Protein AF-A0A7S2VBN3-F1 (afdb_monomer)

Organism: NCBI:txid265537

Mean predicted aligned error: 21.28 Å

Sequence (152 aa):
ELLSLPSPTESDASSPISSTSPSQPMHHPASVSVATAAASINHDTATTIAARAATALNIPPQRTQPSRASNNKNSNHLTKEEKEAKRKLADVIKSRRKRERKRKEFSTLKEEVAQLTQENQSLQRDEEQLQQLLQQAQQLAQQQEEASSNNS

Radius of gyration: 38.23 Å; Cα contacts (8 Å, |Δi|>4): 1; chains: 1; bounding box: 80×56×93 Å

Solvent-accessible surface area (backbone atoms only — not comparable to full-atom values): 10432 Å² total; per-residue (Å²): 138,84,86,81,78,86,78,86,76,83,85,83,79,91,76,85,85,80,86,78,87,80,89,78,87,87,76,86,80,80,91,79,88,77,83,89,77,92,72,86,84,75,89,83,88,87,88,90,82,87,85,88,85,87,78,88,78,94,68,82,84,77,81,75,73,76,77,74,74,71,88,72,91,81,67,98,61,76,50,74,65,55,50,48,51,52,49,53,51,50,51,51,50,51,52,51,52,54,52,51,50,52,52,51,52,51,52,52,51,52,51,50,53,52,51,53,51,53,51,50,55,48,52,51,53,53,49,53,50,52,52,51,51,50,54,52,52,52,53,53,51,51,52,52,50,56,57,54,64,77,75,110

Foldseek 3Di:
DDDDDDDDDDDDDDDDDDDDDDDDDDDDDDDDDDDDDDDDDDDDDDDDDDDDDDDDDDDPPPPPPPPPPDPPPDPPDDDPVRVVVVVVVVVVVVVVVVVVVVVVVVVVVVVVVVVVVVVVVVVVVVVVVVVVVVVVVVVVVVVVVVVVVVVD

InterPro domains:
  IPR004827 Basic-leucine zipper domain [PS50217] (81-144)

Secondary structure (DSSP, 8-state):
---PPPPPPP-------------PPP-----------------------------------------------------HHHHHHHHHHHHHHHHHHHHHHHHHHHHHHHHHHHHHHHHHHHHHHHHHHHHHHHHHHHHHHHHHHHHHHTT-

pLDDT: mean 70.37, std 25.08, range [35.25, 98.62]

Structure (mmCIF, N/CA/C/O backbone):
data_AF-A0A7S2VBN3-F1
#
_entry.id   AF-A0A7S2VBN3-F1
#
loop_
_atom_site.group_PDB
_atom_site.id
_atom_site.type_symbol
_atom_site.label_atom_id
_atom_site.label_alt_id
_atom_site.label_comp_id
_atom_site.label_asym_id
_atom_site.label_entity_id
_atom_site.label_seq_id
_atom_site.pdbx_PDB_ins_code
_atom_site.Cartn_x
_atom_site.Cartn_y
_atom_site.Cartn_z
_atom_site.occupancy
_atom_site.B_iso_or_equiv
_atom_site.auth_seq_id
_atom_site.auth_comp_id
_atom_site.auth_asym_id
_atom_site.auth_atom_id
_atom_site.pdbx_PDB_model_num
ATOM 1 N N . GLU A 1 1 ? -33.681 9.879 -1.930 1.00 42.03 1 GLU A N 1
ATOM 2 C CA . GLU A 1 1 ? -33.463 8.813 -2.927 1.00 42.03 1 GLU A CA 1
ATOM 3 C C . GLU A 1 1 ? -32.054 8.271 -2.753 1.00 42.03 1 GLU A C 1
ATOM 5 O O . GLU A 1 1 ? -31.105 9.042 -2.808 1.00 42.03 1 GLU A O 1
ATOM 10 N N . LEU A 1 2 ? -31.936 6.986 -2.419 1.00 45.69 2 LEU A N 1
ATOM 11 C CA . LEU A 1 2 ? -30.668 6.285 -2.220 1.00 45.69 2 LEU A CA 1
ATOM 12 C C . LEU A 1 2 ? -30.328 5.557 -3.526 1.00 45.69 2 LEU A C 1
ATOM 14 O O . LEU A 1 2 ? -31.081 4.686 -3.953 1.00 45.69 2 LEU A O 1
ATOM 18 N N . LEU A 1 3 ? -29.223 5.929 -4.171 1.00 53.69 3 LEU A N 1
ATOM 19 C CA . LEU A 1 3 ? -28.712 5.238 -5.355 1.00 53.69 3 LEU A CA 1
ATOM 20 C C . LEU A 1 3 ? -27.812 4.079 -4.903 1.00 53.69 3 LEU A C 1
ATOM 22 O O . LEU A 1 3 ? -26.640 4.275 -4.588 1.00 53.69 3 LEU A O 1
ATOM 26 N N . SER A 1 4 ? -28.383 2.875 -4.846 1.00 50.41 4 SER A N 1
ATOM 27 C CA . SER A 1 4 ? -27.646 1.617 -4.694 1.00 50.41 4 SER A CA 1
ATOM 28 C C . SER A 1 4 ? -26.875 1.299 -5.978 1.00 50.41 4 SER A C 1
ATOM 30 O O . SER A 1 4 ? -27.463 1.215 -7.055 1.00 50.41 4 SER A O 1
ATOM 32 N N . LEU A 1 5 ? -25.563 1.095 -5.865 1.00 62.16 5 LEU A N 1
ATOM 33 C CA . LEU A 1 5 ? -24.736 0.537 -6.938 1.00 62.16 5 LEU A CA 1
ATOM 34 C C . LEU A 1 5 ? -24.778 -1.003 -6.876 1.00 62.16 5 LEU A C 1
ATOM 36 O O . LEU A 1 5 ? -24.768 -1.550 -5.771 1.00 62.16 5 LEU A O 1
ATOM 40 N N . PRO A 1 6 ? -24.820 -1.712 -8.019 1.00 54.78 6 PRO A N 1
ATOM 41 C CA . PRO A 1 6 ? -24.832 -3.171 -8.035 1.00 54.78 6 PRO A CA 1
ATOM 42 C C . PRO A 1 6 ? -23.446 -3.759 -7.726 1.00 54.78 6 PRO A C 1
ATOM 44 O O . PRO A 1 6 ? -22.425 -3.308 -8.247 1.00 54.78 6 PRO A O 1
ATOM 47 N N . SER A 1 7 ? -23.431 -4.794 -6.890 1.00 47.88 7 SER A N 1
ATOM 48 C CA . SER A 1 7 ? -22.273 -5.624 -6.541 1.00 47.88 7 SER A CA 1
ATOM 49 C C . SER A 1 7 ? -21.819 -6.476 -7.738 1.00 47.88 7 SER A C 1
ATOM 51 O O . SER A 1 7 ? -22.680 -7.042 -8.415 1.00 47.88 7 SER A O 1
ATOM 53 N N . PRO A 1 8 ? -20.510 -6.664 -7.994 1.00 53.03 8 PRO A N 1
ATOM 54 C CA . PRO A 1 8 ? -20.065 -7.723 -8.889 1.00 53.03 8 PRO A CA 1
ATOM 55 C C . PRO A 1 8 ? -20.193 -9.074 -8.172 1.00 53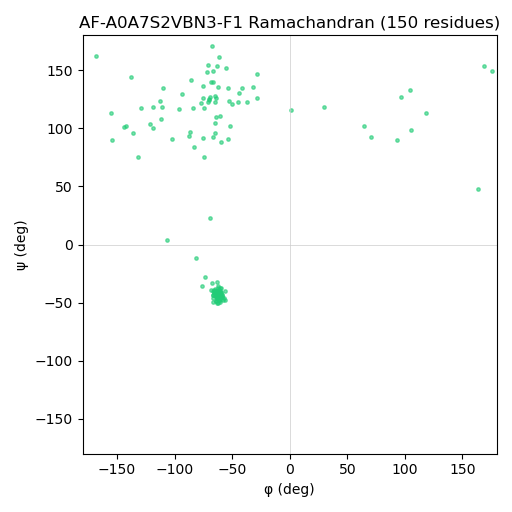.03 8 PRO A C 1
ATOM 57 O O . PRO A 1 8 ? -19.573 -9.311 -7.137 1.00 53.03 8 PRO A O 1
ATOM 60 N N . THR A 1 9 ? -21.037 -9.941 -8.720 1.00 51.84 9 THR A N 1
ATOM 61 C CA . THR A 1 9 ? -21.177 -11.347 -8.338 1.00 51.84 9 THR A CA 1
ATOM 62 C C . THR A 1 9 ? -19.896 -12.118 -8.640 1.00 51.84 9 THR A C 1
ATOM 64 O O . THR A 1 9 ? -19.401 -12.089 -9.768 1.00 51.84 9 THR A O 1
ATOM 67 N N . GLU A 1 10 ? -19.395 -12.827 -7.630 1.00 50.88 10 GLU A N 1
ATOM 68 C CA . GLU A 1 10 ? -18.531 -13.993 -7.807 1.00 50.88 10 GLU A CA 1
ATOM 69 C C . GLU A 1 10 ? -19.315 -15.161 -8.440 1.00 50.88 10 GLU A C 1
ATOM 71 O O . GLU A 1 10 ? -20.542 -15.099 -8.528 1.00 50.88 10 GLU A O 1
ATOM 76 N N . SER A 1 11 ? -18.581 -16.213 -8.828 1.00 45.16 11 SER A N 1
ATOM 77 C CA . SER A 1 11 ? -18.972 -17.422 -9.588 1.00 45.16 11 SER A CA 1
ATOM 78 C C . SER A 1 11 ? -18.655 -17.286 -11.091 1.00 45.16 11 SER A C 1
ATOM 80 O O . SER A 1 11 ? -19.023 -16.311 -11.727 1.00 45.16 11 SER A O 1
ATOM 82 N N . ASP A 1 12 ? -17.942 -18.202 -11.750 1.00 42.69 12 ASP A N 1
ATOM 83 C CA . ASP A 1 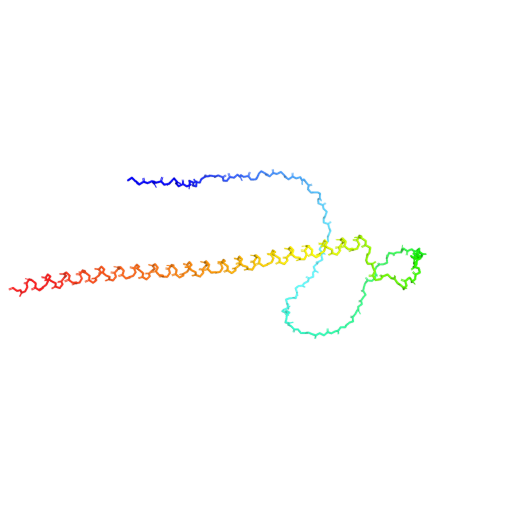12 ? -17.950 -19.649 -11.553 1.00 42.69 12 ASP A CA 1
ATOM 84 C C . ASP A 1 12 ? -16.785 -20.357 -12.292 1.00 42.69 12 ASP A C 1
ATOM 86 O O . ASP A 1 12 ? -16.224 -19.844 -13.260 1.00 42.69 12 ASP A O 1
ATOM 90 N N . ALA A 1 13 ? -16.528 -21.588 -11.849 1.00 44.94 13 ALA A N 1
ATOM 91 C CA . ALA A 1 13 ? -16.109 -22.747 -12.636 1.00 44.94 13 ALA A CA 1
ATOM 92 C C . ALA A 1 13 ? -14.692 -22.817 -13.248 1.00 44.94 13 ALA A C 1
ATOM 94 O O . ALA A 1 13 ? -14.428 -22.523 -14.415 1.00 44.94 13 ALA A O 1
ATOM 95 N N . SER A 1 14 ? -13.805 -23.426 -12.455 1.00 42.75 14 SER A N 1
ATOM 96 C CA . SER A 1 14 ? -12.989 -24.595 -12.820 1.00 42.75 14 SER A CA 1
ATOM 97 C C . SER A 1 14 ? -13.180 -25.135 -14.245 1.00 42.75 14 SER A C 1
ATOM 99 O O . SER A 1 14 ? -14.215 -25.708 -14.573 1.00 42.75 14 SER A O 1
ATOM 101 N N . SER A 1 15 ? -12.124 -25.070 -15.056 1.00 46.34 15 SER A N 1
ATOM 102 C CA . SER A 1 15 ? -12.006 -25.848 -16.294 1.00 46.34 15 SER A CA 1
ATOM 103 C C . SER A 1 15 ? -10.889 -26.890 -16.140 1.00 46.34 15 SER A C 1
ATOM 105 O O . SER A 1 15 ? -9.757 -26.508 -15.829 1.00 46.34 15 SER A O 1
ATOM 107 N N . PRO A 1 16 ? -11.155 -28.195 -16.333 1.00 51.62 16 PRO A N 1
ATOM 108 C CA . PRO A 1 16 ? -10.124 -29.223 -16.273 1.00 51.62 16 PRO A CA 1
ATOM 109 C C . PRO A 1 16 ? -9.258 -29.209 -17.541 1.00 51.62 16 PRO A C 1
ATOM 111 O O . PRO A 1 16 ? -9.748 -29.314 -18.666 1.00 51.62 16 PRO A O 1
ATOM 114 N N . ILE A 1 17 ? -7.943 -29.115 -17.345 1.00 46.34 17 ILE A N 1
ATOM 115 C CA . ILE A 1 17 ? -6.928 -29.337 -18.379 1.00 46.34 17 ILE A CA 1
ATOM 116 C C . ILE A 1 17 ? -6.986 -30.795 -18.856 1.00 46.34 17 ILE A C 1
ATOM 118 O O . ILE A 1 17 ? -6.629 -31.719 -18.128 1.00 46.34 17 ILE A O 1
ATOM 122 N N . SER A 1 18 ? -7.452 -31.001 -20.088 1.00 41.81 18 SER A N 1
ATOM 123 C CA . SER A 1 18 ? -7.413 -32.306 -20.750 1.00 41.81 18 SER A CA 1
ATOM 124 C C . SER A 1 18 ? -5.974 -32.688 -21.090 1.00 41.81 18 SER A C 1
ATOM 126 O O . SER A 1 18 ? -5.236 -31.934 -21.724 1.00 41.81 18 SER A O 1
ATOM 128 N N . SER A 1 19 ? -5.596 -33.882 -20.646 1.00 48.50 19 SER A N 1
ATOM 129 C CA . SER A 1 19 ? -4.348 -34.566 -20.940 1.00 48.50 19 SER A CA 1
ATOM 130 C C . SER A 1 19 ? -4.303 -35.026 -22.397 1.00 48.50 19 SER A C 1
ATOM 132 O O . SER A 1 19 ? -5.135 -35.807 -22.850 1.00 48.50 19 SER A O 1
ATOM 134 N N . THR A 1 20 ? -3.268 -34.618 -23.124 1.00 46.91 20 THR A N 1
ATOM 135 C CA . THR A 1 20 ? -2.822 -35.328 -24.329 1.00 46.91 20 THR A CA 1
ATOM 136 C C . THR A 1 20 ? -1.301 -35.417 -24.304 1.00 46.91 20 THR A C 1
ATOM 138 O O . THR A 1 20 ? -0.602 -34.478 -24.685 1.00 46.91 20 THR A O 1
ATOM 141 N N . SER A 1 21 ? -0.795 -36.549 -23.811 1.00 48.19 21 SER A N 1
ATOM 142 C CA . SER A 1 21 ? 0.597 -36.974 -23.975 1.00 48.19 21 SER A CA 1
ATOM 143 C C . SER A 1 21 ? 0.893 -37.292 -25.441 1.00 48.19 21 SER A C 1
ATOM 145 O O . SER A 1 21 ? 0.113 -38.016 -26.061 1.00 48.19 21 SER A O 1
ATOM 147 N N . PRO A 1 22 ? 2.071 -36.909 -25.954 1.00 44.44 22 PRO A N 1
ATOM 148 C CA . PRO A 1 22 ? 2.743 -37.662 -26.998 1.00 44.44 22 PRO A CA 1
ATOM 149 C C . PRO A 1 22 ? 4.003 -38.348 -26.446 1.00 44.44 22 PRO A C 1
ATOM 151 O O . PRO A 1 22 ? 4.797 -37.768 -25.707 1.00 44.44 22 PRO A O 1
ATOM 154 N N . SER A 1 23 ? 4.138 -39.619 -26.812 1.00 46.38 23 SER A N 1
ATOM 155 C CA . SER A 1 23 ? 5.144 -40.607 -26.423 1.00 46.38 23 SER A CA 1
ATOM 156 C C . SER A 1 23 ? 6.596 -40.105 -26.408 1.00 46.38 23 SER A C 1
ATOM 158 O O . SER A 1 23 ? 7.090 -39.591 -27.410 1.00 46.38 23 SER A O 1
ATOM 160 N N . GLN A 1 24 ? 7.318 -40.354 -25.309 1.00 49.88 24 GLN A N 1
ATOM 161 C CA . GLN A 1 24 ? 8.784 -40.303 -25.276 1.00 49.88 24 GLN A CA 1
ATOM 162 C C . GLN A 1 24 ? 9.362 -41.706 -25.520 1.00 49.88 24 GLN A C 1
ATOM 164 O O . GLN A 1 24 ? 8.966 -42.640 -24.819 1.00 49.88 24 GLN A O 1
ATOM 169 N N . PRO A 1 25 ? 10.317 -41.894 -26.447 1.00 50.25 25 PRO A N 1
ATOM 170 C CA . PRO A 1 25 ? 11.134 -43.094 -26.447 1.00 50.25 25 PRO A CA 1
ATOM 171 C C . PRO A 1 25 ? 12.205 -43.008 -25.350 1.00 50.25 25 PRO A C 1
ATOM 173 O O . PRO A 1 25 ? 13.033 -42.098 -25.309 1.00 50.25 25 PRO A O 1
ATOM 176 N N . MET A 1 26 ? 12.152 -43.997 -24.462 1.00 46.62 26 MET A N 1
ATOM 177 C CA . MET A 1 26 ? 13.151 -44.355 -23.460 1.00 46.62 26 MET A CA 1
ATOM 178 C C . MET A 1 26 ? 14.557 -44.487 -24.055 1.00 46.62 26 MET A C 1
ATOM 180 O O . MET A 1 26 ? 14.795 -45.387 -24.852 1.00 46.62 26 MET A O 1
ATOM 184 N N . HIS A 1 27 ? 15.508 -43.695 -23.559 1.00 47.69 27 HIS A N 1
ATOM 185 C CA . HIS A 1 27 ? 16.923 -44.065 -23.543 1.00 47.69 27 HIS A CA 1
ATOM 186 C C . HIS A 1 27 ? 17.574 -43.539 -22.258 1.00 47.69 27 HIS A C 1
ATOM 188 O O . HIS A 1 27 ? 17.908 -42.363 -22.142 1.00 47.69 27 HIS A O 1
ATOM 194 N N . HIS A 1 28 ? 17.763 -44.430 -21.284 1.00 46.66 28 HIS A N 1
ATOM 195 C CA . HIS A 1 28 ? 18.779 -44.248 -20.249 1.00 46.66 28 HIS A CA 1
ATOM 196 C C . HIS A 1 28 ? 20.159 -44.460 -20.881 1.00 46.66 28 HIS A C 1
ATOM 198 O O . HIS A 1 28 ? 20.310 -45.327 -21.748 1.00 46.66 28 HIS A O 1
ATOM 204 N N . PRO A 1 29 ? 21.188 -43.764 -20.383 1.00 44.38 29 PRO A N 1
ATOM 205 C CA . PRO A 1 29 ? 22.249 -44.566 -19.795 1.00 44.38 29 PRO A CA 1
ATOM 206 C C . PRO A 1 29 ? 22.799 -44.015 -18.475 1.00 44.38 29 PRO A C 1
ATOM 208 O O . PRO A 1 29 ? 22.984 -42.818 -18.290 1.00 44.38 29 PRO A O 1
ATOM 211 N N . ALA A 1 30 ? 23.134 -44.987 -17.627 1.00 39.34 30 ALA A N 1
ATOM 212 C CA . ALA A 1 30 ? 24.218 -45.006 -16.652 1.00 39.34 30 ALA A CA 1
ATOM 213 C C . ALA A 1 30 ? 24.181 -44.001 -15.488 1.00 39.34 30 ALA A C 1
ATOM 215 O O . ALA A 1 30 ? 24.616 -42.856 -15.574 1.00 39.34 30 ALA A O 1
ATOM 216 N N . SER A 1 31 ? 23.775 -44.542 -14.339 1.00 43.88 31 SER A N 1
ATOM 217 C CA . SER A 1 31 ? 24.120 -44.092 -12.996 1.00 43.88 31 SER A CA 1
ATOM 218 C C . SER A 1 31 ? 25.565 -43.595 -12.893 1.00 43.88 31 SER A C 1
ATOM 220 O O . SER A 1 31 ? 26.506 -44.362 -13.090 1.00 43.88 31 SER A O 1
ATOM 222 N N . VAL A 1 32 ? 25.737 -42.348 -12.462 1.00 40.09 32 VAL A N 1
ATOM 223 C CA . VAL A 1 32 ? 26.962 -41.909 -11.792 1.00 40.09 32 VAL A CA 1
ATOM 224 C C . VAL A 1 32 ? 26.552 -41.459 -10.399 1.00 40.09 32 VAL A C 1
ATOM 226 O O . VAL A 1 32 ? 25.985 -40.388 -10.203 1.00 40.09 32 VAL A O 1
ATOM 229 N N . SER A 1 33 ? 26.781 -42.349 -9.438 1.00 38.47 33 SER A N 1
ATOM 230 C CA . SER A 1 33 ? 26.705 -42.043 -8.015 1.00 38.47 33 SER A CA 1
ATOM 231 C C . SER A 1 33 ? 27.900 -41.162 -7.655 1.00 38.47 33 SER A C 1
ATOM 233 O O . SER A 1 33 ? 29.041 -41.571 -7.869 1.00 38.47 33 SER A O 1
ATOM 235 N N . VAL A 1 34 ? 27.658 -39.971 -7.108 1.00 38.72 34 VAL A N 1
ATOM 236 C CA . VAL A 1 34 ? 28.669 -39.234 -6.340 1.00 38.72 34 VAL A CA 1
ATOM 237 C C . VAL A 1 34 ? 28.031 -38.838 -5.018 1.00 38.72 34 VAL A C 1
ATOM 239 O O . VAL A 1 34 ? 27.016 -38.145 -4.973 1.00 38.72 34 VAL A O 1
ATOM 242 N N . ALA A 1 35 ? 28.621 -39.371 -3.954 1.00 36.81 35 ALA A N 1
ATOM 243 C CA . ALA A 1 35 ? 28.190 -39.229 -2.581 1.00 36.81 35 ALA A CA 1
ATOM 244 C C . ALA A 1 35 ? 28.244 -37.775 -2.081 1.00 36.81 35 ALA A C 1
ATOM 246 O O . ALA A 1 35 ? 29.040 -36.948 -2.521 1.00 36.81 35 ALA A O 1
ATOM 247 N N . THR A 1 36 ? 27.375 -37.532 -1.107 1.00 41.47 36 THR A N 1
ATOM 248 C CA . THR A 1 36 ? 27.201 -36.356 -0.254 1.00 41.47 36 THR A CA 1
ATOM 249 C C . THR A 1 36 ? 28.491 -35.713 0.257 1.00 41.47 36 THR A C 1
ATOM 251 O O . THR A 1 36 ? 29.309 -36.378 0.888 1.00 41.47 36 THR A O 1
ATOM 254 N N . ALA A 1 37 ? 28.560 -34.385 0.168 1.00 41.84 37 ALA A N 1
ATOM 255 C CA . ALA A 1 37 ? 29.217 -33.559 1.176 1.00 41.84 37 ALA A CA 1
ATOM 256 C C . ALA A 1 37 ? 28.407 -32.269 1.361 1.00 41.84 37 ALA A C 1
ATOM 258 O O . ALA A 1 37 ? 28.451 -31.352 0.544 1.00 41.84 37 ALA A O 1
ATOM 259 N N . ALA A 1 38 ? 27.625 -32.232 2.440 1.00 41.12 38 ALA A N 1
ATOM 260 C CA . ALA A 1 38 ? 27.122 -30.993 3.001 1.00 41.12 38 ALA A CA 1
ATOM 261 C C . ALA A 1 38 ? 28.320 -30.185 3.515 1.00 41.12 38 ALA A C 1
ATOM 263 O O . ALA A 1 38 ? 29.069 -30.677 4.355 1.00 41.12 38 ALA A O 1
ATOM 264 N N . ALA A 1 39 ? 28.498 -28.957 3.035 1.00 39.81 39 ALA A N 1
ATOM 265 C CA . ALA A 1 39 ? 29.355 -27.983 3.694 1.00 39.81 39 ALA A CA 1
ATOM 266 C C . ALA A 1 39 ? 28.917 -26.565 3.322 1.00 39.81 39 ALA A C 1
ATOM 268 O O . ALA A 1 39 ? 28.990 -26.137 2.173 1.00 39.81 39 ALA A O 1
ATOM 269 N N . SER A 1 40 ? 28.425 -25.885 4.353 1.00 40.66 40 SER A N 1
ATOM 270 C CA . SER A 1 40 ? 28.280 -24.443 4.519 1.00 40.66 40 SER A CA 1
ATOM 271 C C . SER A 1 40 ? 29.321 -23.630 3.738 1.00 40.66 40 SER A C 1
ATOM 273 O O . SER A 1 40 ? 30.520 -23.839 3.919 1.00 40.66 40 SER A O 1
ATOM 275 N N . ILE A 1 41 ? 28.883 -22.677 2.912 1.00 39.62 41 ILE A N 1
ATOM 276 C CA . ILE A 1 41 ? 29.789 -21.703 2.291 1.00 39.62 41 ILE A CA 1
ATOM 277 C C . ILE A 1 41 ? 29.660 -20.394 3.063 1.00 39.62 41 ILE A C 1
ATOM 279 O O . ILE A 1 41 ? 28.810 -19.552 2.778 1.00 39.62 41 ILE A O 1
ATOM 283 N N . ASN A 1 42 ? 30.518 -20.278 4.075 1.00 39.81 42 ASN A N 1
ATOM 284 C CA . ASN A 1 42 ? 30.913 -19.004 4.648 1.00 39.81 42 ASN A CA 1
ATOM 285 C C . ASN A 1 42 ? 31.810 -18.236 3.666 1.00 39.81 42 ASN A C 1
ATOM 287 O O . ASN A 1 42 ? 32.485 -18.806 2.809 1.00 39.81 42 ASN A O 1
ATOM 291 N N . HIS A 1 43 ? 31.762 -16.924 3.842 1.00 39.03 43 HIS A N 1
ATOM 292 C CA . HIS A 1 43 ? 32.518 -15.876 3.174 1.00 39.03 43 HIS A CA 1
ATOM 293 C C . HIS A 1 43 ? 34.051 -16.077 3.263 1.00 39.03 43 HIS A C 1
ATOM 295 O O . HIS A 1 43 ? 34.540 -16.604 4.257 1.00 39.03 43 HIS A O 1
ATOM 301 N N . ASP A 1 44 ? 34.757 -15.556 2.250 1.00 38.88 44 ASP A N 1
ATOM 302 C CA . ASP A 1 44 ? 36.147 -15.043 2.249 1.00 38.88 44 ASP A CA 1
ATOM 303 C C . ASP A 1 44 ? 37.220 -15.714 1.360 1.00 38.88 44 ASP A C 1
ATOM 305 O O . ASP A 1 44 ? 37.664 -16.840 1.550 1.00 38.88 44 ASP A O 1
ATOM 309 N N . THR A 1 45 ? 37.636 -14.906 0.370 1.00 41.19 45 THR A N 1
ATOM 310 C CA . THR A 1 45 ? 38.956 -14.729 -0.269 1.00 41.19 45 THR A CA 1
ATOM 311 C C . THR A 1 45 ? 39.935 -15.908 -0.359 1.00 41.19 45 THR A C 1
ATOM 313 O O . THR A 1 45 ? 40.532 -16.282 0.642 1.00 41.19 45 THR A O 1
ATOM 316 N N . ALA A 1 46 ? 40.294 -16.317 -1.587 1.00 37.66 46 ALA A N 1
ATOM 317 C CA . ALA A 1 46 ? 41.676 -16.233 -2.099 1.00 37.66 46 ALA A CA 1
ATOM 318 C C . ALA A 1 46 ? 41.841 -16.859 -3.498 1.00 37.66 46 ALA A C 1
ATOM 320 O O . ALA A 1 46 ? 41.165 -17.795 -3.909 1.00 37.66 46 ALA A O 1
ATOM 321 N N . THR A 1 47 ? 42.786 -16.275 -4.216 1.00 40.09 47 THR A N 1
ATOM 322 C CA . THR A 1 47 ? 43.218 -16.467 -5.596 1.00 40.09 47 THR A CA 1
ATOM 323 C C . THR A 1 47 ? 43.877 -17.835 -5.871 1.00 40.09 47 THR A C 1
ATOM 325 O O . THR A 1 47 ? 44.706 -18.297 -5.093 1.00 40.09 47 THR A O 1
ATOM 328 N N . THR A 1 48 ? 43.704 -18.309 -7.113 1.00 40.44 48 THR A N 1
ATOM 329 C CA . THR A 1 48 ? 44.719 -18.949 -7.992 1.00 40.44 48 THR A CA 1
ATOM 330 C C . THR A 1 48 ? 44.721 -20.481 -8.206 1.00 40.44 48 THR A C 1
ATOM 332 O O . THR A 1 48 ? 44.818 -21.280 -7.287 1.00 40.44 48 THR A O 1
ATOM 335 N N . ILE A 1 49 ? 44.845 -20.801 -9.506 1.00 40.38 49 ILE A N 1
ATOM 336 C CA . ILE A 1 49 ? 45.505 -21.942 -10.182 1.00 40.38 49 ILE A CA 1
ATOM 337 C C . ILE A 1 49 ? 44.605 -23.050 -10.762 1.00 40.38 49 ILE A C 1
ATOM 339 O O . ILE A 1 49 ? 44.188 -24.004 -10.120 1.00 40.38 49 ILE A O 1
ATOM 343 N N . ALA A 1 50 ? 44.420 -22.885 -12.075 1.00 38.84 50 ALA A N 1
ATOM 344 C CA . ALA A 1 50 ? 44.122 -23.838 -13.138 1.00 38.84 50 ALA A CA 1
ATOM 345 C C . ALA A 1 50 ? 44.625 -25.285 -12.945 1.00 38.84 50 ALA A C 1
ATOM 347 O O . ALA A 1 50 ? 45.770 -25.499 -12.567 1.00 38.84 50 ALA A O 1
ATOM 348 N N . ALA A 1 51 ? 43.874 -26.270 -13.448 1.00 36.03 51 ALA A N 1
ATOM 349 C CA . ALA A 1 51 ? 44.114 -26.833 -14.784 1.00 36.03 51 ALA A CA 1
ATOM 350 C C . ALA A 1 51 ? 43.319 -28.131 -15.033 1.00 36.03 51 ALA A C 1
ATOM 352 O O . ALA A 1 51 ? 43.131 -28.952 -14.144 1.00 36.03 51 ALA A O 1
ATOM 353 N N . ARG A 1 52 ? 43.064 -28.359 -16.331 1.00 35.25 52 ARG A N 1
ATOM 354 C CA . ARG A 1 52 ? 43.125 -29.665 -17.016 1.00 35.25 52 ARG A CA 1
ATOM 355 C C . ARG A 1 52 ? 41.829 -30.484 -17.129 1.00 35.25 52 ARG A C 1
ATOM 357 O O . ARG A 1 52 ? 41.601 -31.429 -16.392 1.00 35.25 52 ARG A O 1
ATOM 364 N N . ALA A 1 53 ? 41.105 -30.2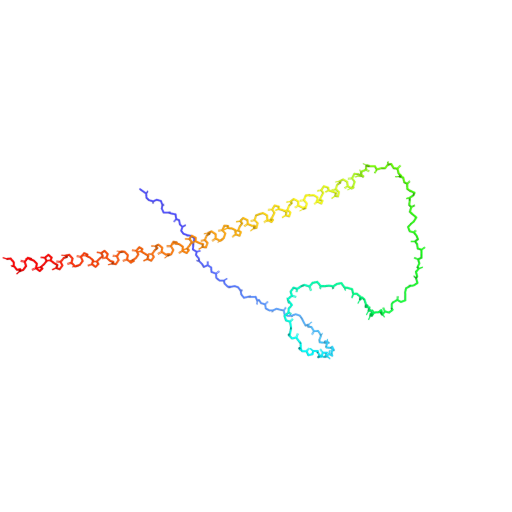38 -18.221 1.00 41.19 53 ALA A N 1
ATOM 365 C CA . ALA A 1 53 ? 40.607 -31.307 -19.092 1.00 41.19 53 ALA A CA 1
ATOM 366 C C . ALA A 1 53 ? 40.411 -30.746 -20.511 1.00 41.19 53 ALA A C 1
ATOM 368 O O . ALA A 1 53 ? 39.371 -30.196 -20.854 1.00 41.19 53 ALA A O 1
ATOM 369 N N . ALA A 1 54 ? 41.471 -30.833 -21.315 1.00 41.38 54 ALA A N 1
ATOM 370 C CA . ALA A 1 54 ? 41.412 -30.639 -22.754 1.00 41.38 54 ALA A CA 1
ATOM 371 C C . ALA A 1 54 ? 40.987 -31.969 -23.387 1.00 41.38 54 ALA A C 1
ATOM 373 O O . ALA A 1 54 ? 41.717 -32.954 -23.281 1.00 41.38 54 ALA A O 1
ATOM 374 N N . THR A 1 55 ? 39.836 -31.999 -24.054 1.00 45.72 55 THR A N 1
ATOM 375 C CA . THR A 1 55 ? 39.488 -33.076 -24.986 1.00 45.72 55 THR A CA 1
ATOM 376 C C . THR A 1 55 ? 39.495 -32.482 -26.386 1.00 45.72 55 THR A C 1
ATOM 378 O O . THR A 1 55 ? 38.815 -31.501 -26.676 1.00 45.72 55 THR A O 1
ATOM 381 N N . ALA A 1 56 ? 40.382 -33.029 -27.209 1.00 44.19 56 ALA A N 1
ATOM 382 C CA . ALA A 1 56 ? 40.760 -32.536 -28.517 1.00 44.19 56 ALA A CA 1
ATOM 383 C C . ALA A 1 56 ? 39.600 -32.563 -29.524 1.00 44.19 56 ALA A C 1
ATOM 385 O O . ALA A 1 56 ? 39.040 -33.620 -29.803 1.00 44.19 56 ALA A O 1
ATOM 386 N N . LEU A 1 57 ? 39.326 -31.419 -30.153 1.00 44.97 57 LEU A N 1
ATOM 387 C CA . LEU A 1 57 ? 38.746 -31.365 -31.492 1.00 44.97 57 LEU A CA 1
ATOM 388 C C . LEU A 1 57 ? 39.812 -30.806 -32.433 1.00 44.97 57 LEU A C 1
ATOM 390 O O . LEU A 1 57 ? 40.190 -29.638 -32.371 1.00 44.97 57 LEU A O 1
ATOM 394 N N . ASN A 1 58 ? 40.335 -31.705 -33.259 1.00 49.00 58 ASN A N 1
ATOM 395 C CA . ASN A 1 58 ? 41.265 -31.449 -34.345 1.00 49.00 58 ASN A CA 1
ATOM 396 C C . ASN A 1 58 ? 40.576 -30.588 -35.418 1.00 49.00 58 ASN A C 1
ATOM 398 O O . ASN A 1 58 ? 39.857 -31.111 -36.267 1.00 49.00 58 ASN A O 1
ATOM 402 N N . ILE A 1 59 ? 40.773 -29.270 -35.356 1.00 53.34 59 ILE A N 1
ATOM 403 C CA . ILE A 1 59 ? 40.433 -28.341 -36.436 1.00 53.34 59 ILE A CA 1
ATOM 404 C C . ILE A 1 59 ? 41.745 -27.666 -36.864 1.00 53.34 59 ILE A C 1
ATOM 406 O O . ILE A 1 59 ? 42.375 -27.006 -36.033 1.00 53.34 59 ILE A O 1
ATOM 410 N N . PRO A 1 60 ? 42.197 -27.815 -38.122 1.00 53.97 60 PRO A N 1
ATOM 411 C CA . PRO A 1 60 ? 43.374 -27.101 -38.603 1.00 53.97 60 PRO A CA 1
ATOM 412 C C . PRO A 1 60 ? 43.116 -25.583 -38.560 1.00 53.97 60 PRO A C 1
ATOM 414 O O . PRO A 1 60 ? 42.043 -25.140 -38.980 1.00 53.97 60 PRO A O 1
ATOM 417 N N . PRO A 1 61 ? 44.064 -24.750 -38.087 1.00 47.53 61 PRO A N 1
ATOM 418 C CA . PRO A 1 61 ? 43.862 -23.310 -38.048 1.00 47.53 61 PRO A CA 1
ATOM 419 C C . PRO A 1 61 ? 44.008 -22.745 -39.466 1.00 47.53 61 PRO A C 1
ATOM 421 O O . PRO A 1 61 ? 45.104 -22.396 -39.904 1.00 47.53 61 PRO A O 1
ATOM 424 N N . GLN A 1 62 ? 42.903 -22.635 -40.205 1.00 49.16 62 GLN A N 1
ATOM 425 C CA . GLN A 1 62 ? 42.856 -21.773 -41.385 1.00 49.16 62 GLN A CA 1
ATOM 426 C C . GLN A 1 62 ? 43.018 -20.324 -40.914 1.00 49.16 62 GLN A C 1
ATOM 428 O O . GLN A 1 62 ? 42.133 -19.710 -40.318 1.00 49.16 62 GLN A O 1
ATOM 433 N N . ARG A 1 63 ? 44.220 -19.804 -41.146 1.00 52.03 63 ARG A N 1
ATOM 434 C CA . ARG A 1 63 ? 44.665 -18.450 -40.841 1.00 52.03 63 ARG A CA 1
ATOM 435 C C . ARG A 1 63 ? 44.055 -17.472 -41.847 1.00 52.03 63 ARG A C 1
ATOM 437 O O . ARG A 1 63 ? 44.759 -16.969 -42.715 1.00 52.03 63 ARG A O 1
ATOM 444 N N . THR A 1 64 ? 42.774 -17.144 -41.719 1.00 55.81 64 THR A N 1
ATOM 445 C CA . THR A 1 64 ? 42.243 -15.920 -42.334 1.00 55.81 64 THR A CA 1
ATOM 446 C C . THR A 1 64 ? 42.444 -14.782 -41.347 1.00 55.81 64 THR A C 1
ATOM 448 O O . THR A 1 64 ? 41.644 -14.565 -40.440 1.00 55.81 64 THR A O 1
ATOM 451 N N . GLN A 1 65 ? 43.570 -14.085 -41.492 1.00 57.41 65 GLN A N 1
ATOM 452 C CA . GLN A 1 65 ? 43.772 -12.789 -40.854 1.00 57.41 65 GLN A CA 1
ATOM 453 C C . GLN A 1 65 ? 42.581 -11.893 -41.237 1.00 57.41 65 GLN A C 1
ATOM 455 O O . GLN A 1 65 ? 42.375 -11.693 -42.438 1.00 57.41 65 GLN A O 1
ATOM 460 N N . PRO A 1 66 ? 41.811 -11.310 -40.299 1.00 53.44 66 PRO A N 1
ATOM 461 C CA . PRO A 1 66 ? 41.121 -10.082 -40.637 1.00 53.44 66 PRO A CA 1
ATOM 462 C C . PRO A 1 66 ? 42.231 -9.091 -40.982 1.00 53.44 66 PRO A C 1
ATOM 464 O O . PRO A 1 66 ? 43.032 -8.725 -40.121 1.00 53.44 66 PRO A O 1
ATOM 467 N N . SER A 1 67 ? 42.332 -8.731 -42.264 1.00 49.38 67 SE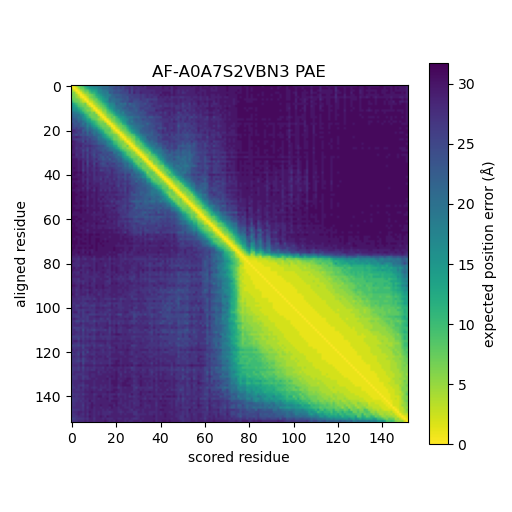R A N 1
ATOM 468 C CA . SER A 1 67 ? 43.122 -7.584 -42.695 1.00 49.38 67 SER A CA 1
ATOM 469 C C . SER A 1 67 ? 42.662 -6.419 -41.835 1.00 49.38 67 SER A C 1
ATOM 471 O O . SER A 1 67 ? 41.549 -5.911 -41.979 1.00 49.38 67 SER A O 1
ATOM 473 N N . ARG A 1 68 ? 43.483 -6.097 -40.835 1.00 49.91 68 ARG A N 1
ATOM 474 C CA . ARG A 1 68 ? 43.273 -4.999 -39.913 1.00 49.91 68 ARG A CA 1
ATOM 475 C C . ARG A 1 68 ? 43.398 -3.759 -40.774 1.00 49.91 68 ARG A C 1
ATOM 477 O O . ARG A 1 68 ? 44.508 -3.297 -41.034 1.00 49.91 68 ARG A O 1
ATOM 484 N N . ALA A 1 69 ? 42.251 -3.301 -41.279 1.00 54.34 69 ALA A N 1
ATOM 485 C CA . ALA A 1 69 ? 42.133 -2.046 -41.984 1.00 54.34 69 ALA A CA 1
ATOM 486 C C . ALA A 1 69 ? 42.904 -1.008 -41.172 1.00 54.34 69 ALA A C 1
ATOM 488 O O . ALA A 1 69 ? 42.722 -0.870 -39.959 1.00 54.34 69 ALA A O 1
ATOM 489 N N . SER A 1 70 ? 43.860 -0.418 -41.879 1.00 49.84 70 SER A N 1
ATOM 490 C CA . SER A 1 70 ? 44.838 0.553 -41.432 1.00 49.84 70 SER A CA 1
ATOM 491 C C . SER A 1 70 ? 44.313 1.456 -40.318 1.00 49.84 70 SER A C 1
ATOM 493 O O . SER A 1 70 ? 43.193 1.963 -40.387 1.00 49.84 70 SER A O 1
ATOM 495 N N . ASN A 1 71 ? 45.152 1.668 -39.300 1.00 54.12 71 ASN A N 1
ATOM 496 C CA . ASN A 1 71 ? 44.946 2.647 -38.241 1.00 54.12 71 ASN A CA 1
ATOM 497 C C . ASN A 1 71 ? 44.694 4.033 -38.854 1.00 54.12 71 ASN A C 1
ATOM 499 O O . ASN A 1 71 ? 45.633 4.809 -39.033 1.00 54.12 71 ASN A O 1
ATOM 503 N N . ASN A 1 72 ? 43.435 4.381 -39.112 1.00 48.03 72 ASN A N 1
ATOM 504 C CA . ASN A 1 72 ? 43.074 5.763 -39.358 1.00 48.03 72 ASN A CA 1
ATOM 505 C C . ASN A 1 72 ? 42.889 6.437 -37.996 1.00 48.03 72 ASN A C 1
ATOM 507 O O . ASN A 1 72 ? 41.795 6.500 -37.430 1.00 48.03 72 ASN A O 1
ATOM 511 N N . LYS A 1 73 ? 44.015 6.886 -37.434 1.00 57.16 73 LYS A N 1
ATOM 512 C CA . LYS A 1 73 ? 44.052 7.900 -36.380 1.00 57.16 73 LYS A CA 1
ATOM 513 C C . LYS A 1 73 ? 43.401 9.154 -36.974 1.00 57.16 73 LYS A C 1
ATOM 515 O O . LYS A 1 73 ? 44.113 9.887 -37.642 1.00 57.16 73 LYS A O 1
ATOM 520 N N . ASN A 1 74 ? 42.068 9.285 -36.863 1.00 54.03 74 ASN A N 1
ATOM 521 C CA . ASN A 1 74 ? 41.247 10.513 -36.989 1.00 54.03 74 ASN A CA 1
ATOM 522 C C . ASN A 1 74 ? 39.737 10.225 -37.206 1.00 54.03 74 ASN A C 1
ATOM 524 O O . ASN A 1 74 ? 39.104 10.831 -38.066 1.00 54.03 74 ASN A O 1
ATOM 528 N N . SER A 1 75 ? 39.098 9.344 -36.425 1.00 55.03 75 SER A N 1
ATOM 529 C CA . SER A 1 75 ? 37.621 9.307 -36.397 1.00 55.03 75 SER A CA 1
ATOM 530 C C . SER A 1 75 ? 37.065 9.286 -34.974 1.00 55.03 75 SER A C 1
ATOM 532 O O . SER A 1 75 ? 36.508 8.311 -34.491 1.00 55.03 75 SER A O 1
ATOM 534 N N . ASN A 1 76 ? 37.106 10.446 -34.314 1.00 59.66 76 ASN A N 1
ATOM 535 C CA . ASN A 1 76 ? 36.247 10.739 -33.154 1.00 59.66 76 ASN A CA 1
ATOM 536 C C . ASN A 1 76 ? 34.757 10.891 -33.548 1.00 59.66 76 ASN A C 1
ATOM 538 O O . ASN A 1 76 ? 33.962 11.538 -32.861 1.00 59.66 76 ASN A O 1
ATOM 542 N N . HIS A 1 77 ? 34.351 10.317 -34.677 1.00 77.56 77 HIS A N 1
ATOM 543 C CA . HIS A 1 77 ? 33.005 10.400 -35.205 1.00 77.56 77 HIS A CA 1
ATOM 544 C C . HIS A 1 77 ? 32.436 9.003 -35.343 1.00 77.56 77 HIS A C 1
ATOM 546 O O . HIS A 1 77 ? 32.750 8.271 -36.273 1.00 77.56 77 HIS A O 1
ATOM 552 N N . LEU A 1 78 ? 31.565 8.679 -34.388 1.00 82.94 78 LEU A N 1
ATOM 553 C CA . LEU A 1 78 ? 30.692 7.520 -34.469 1.00 82.94 78 LEU A CA 1
ATOM 554 C C . LEU A 1 78 ? 29.910 7.578 -35.779 1.00 82.94 78 LEU A C 1
ATOM 556 O O . LEU A 1 78 ? 29.334 8.624 -36.119 1.00 82.94 78 LEU A O 1
ATOM 5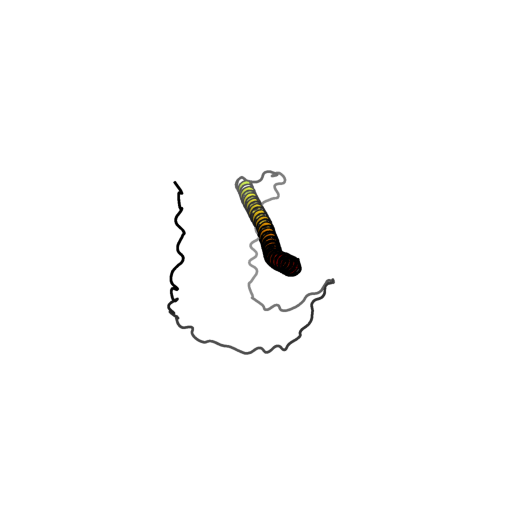60 N N . THR A 1 79 ? 29.844 6.449 -36.467 1.00 90.25 79 THR A N 1
ATOM 561 C CA . THR A 1 79 ? 28.976 6.275 -37.627 1.00 90.25 79 THR A CA 1
ATOM 562 C C . THR A 1 79 ? 27.509 6.461 -37.222 1.00 90.25 79 THR A C 1
ATOM 564 O O . THR A 1 79 ? 27.139 6.407 -36.042 1.00 90.25 79 THR A O 1
ATOM 567 N N . LYS A 1 80 ? 26.631 6.705 -38.202 1.00 90.69 80 LYS A N 1
ATOM 568 C CA . LYS A 1 80 ? 25.184 6.825 -37.954 1.00 90.69 80 LYS A CA 1
ATOM 569 C C . LYS A 1 80 ? 24.630 5.574 -37.257 1.00 90.69 80 LYS A C 1
ATOM 571 O O . LYS A 1 80 ? 23.833 5.703 -36.330 1.00 90.69 80 LYS A O 1
ATOM 576 N N . GLU A 1 81 ? 25.104 4.400 -37.661 1.00 92.31 81 GLU A N 1
ATOM 577 C CA . GLU A 1 81 ? 24.717 3.111 -37.088 1.00 92.31 81 GLU A CA 1
ATOM 578 C C . GLU A 1 81 ? 25.192 2.960 -35.636 1.00 92.31 81 GLU A C 1
ATOM 580 O O . GLU A 1 81 ? 24.404 2.602 -34.764 1.00 92.31 81 GLU A O 1
ATOM 585 N N . GLU A 1 82 ? 26.431 3.348 -35.324 1.00 92.69 82 GLU A N 1
ATOM 586 C CA . GLU A 1 82 ? 26.944 3.324 -33.947 1.00 92.69 82 GLU A CA 1
ATOM 587 C C . GLU A 1 82 ? 26.201 4.302 -33.027 1.00 92.69 82 GLU A C 1
ATOM 589 O O . GLU A 1 82 ? 25.931 3.989 -31.862 1.00 92.69 82 GLU A O 1
ATOM 594 N N . LYS A 1 83 ? 25.834 5.490 -33.531 1.00 93.31 83 LYS A N 1
ATOM 595 C CA . LYS A 1 83 ? 24.995 6.449 -32.790 1.00 93.31 83 LYS A CA 1
ATOM 596 C C . LYS A 1 83 ? 23.613 5.865 -32.507 1.00 93.31 83 LYS A C 1
ATOM 598 O O . LYS A 1 83 ? 23.103 6.009 -31.395 1.00 93.31 83 LYS A O 1
ATOM 603 N N . GLU A 1 84 ? 23.015 5.189 -33.484 1.00 94.56 84 GLU A N 1
ATOM 604 C CA . GLU A 1 84 ? 21.721 4.533 -33.321 1.00 94.56 84 GLU A CA 1
ATOM 605 C C . GLU A 1 84 ? 21.789 3.356 -32.339 1.00 94.56 84 GLU A C 1
ATOM 607 O O . GLU A 1 84 ? 20.932 3.252 -31.458 1.00 94.56 84 GLU A O 1
ATOM 612 N N . ALA A 1 85 ? 22.825 2.519 -32.421 1.00 95.12 85 ALA A N 1
ATOM 613 C CA . ALA A 1 85 ? 23.056 1.419 -31.490 1.00 95.12 85 ALA A CA 1
ATOM 614 C C . ALA A 1 85 ? 23.223 1.928 -30.049 1.00 95.12 85 ALA A C 1
ATOM 616 O O . ALA A 1 85 ? 22.581 1.416 -29.127 1.00 95.12 85 ALA A O 1
ATOM 617 N N . LYS A 1 86 ? 24.001 3.002 -29.851 1.00 95.44 86 LYS A N 1
ATOM 618 C CA . LYS A 1 86 ? 24.144 3.659 -28.541 1.00 95.44 86 LYS A CA 1
ATOM 619 C C . LYS A 1 86 ? 22.823 4.218 -28.021 1.00 95.44 86 LYS A C 1
ATOM 621 O O . LYS A 1 86 ? 22.534 4.0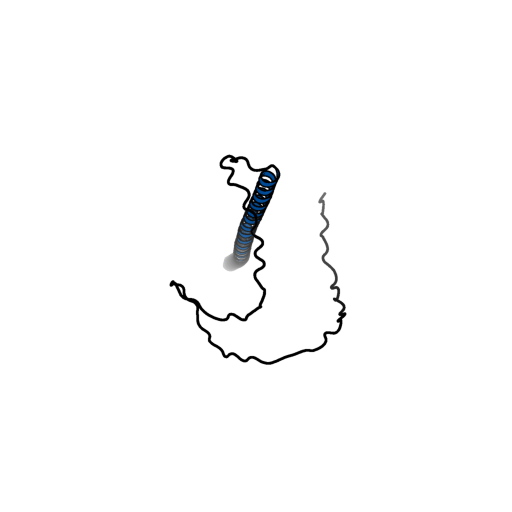63 -26.836 1.00 95.44 86 LYS A O 1
ATOM 626 N N . ARG A 1 87 ? 22.007 4.832 -28.885 1.00 96.44 87 ARG A N 1
ATOM 627 C CA . ARG A 1 87 ? 20.678 5.338 -28.506 1.00 96.44 87 ARG A CA 1
ATOM 628 C C . ARG A 1 87 ? 19.761 4.200 -28.057 1.00 96.44 87 ARG A C 1
ATOM 630 O O . ARG A 1 87 ? 19.228 4.265 -26.955 1.00 96.44 87 ARG A O 1
ATOM 637 N N . LYS A 1 88 ? 19.651 3.130 -28.854 1.00 97.69 88 LYS A N 1
ATOM 638 C CA . LYS A 1 88 ? 18.846 1.943 -28.513 1.00 97.69 88 LYS A CA 1
ATOM 639 C C . LYS A 1 88 ? 19.284 1.338 -27.180 1.00 97.69 88 LYS A C 1
ATOM 641 O O . LYS A 1 88 ? 18.447 1.076 -26.321 1.00 97.69 88 LYS A O 1
ATOM 646 N N . LEU A 1 89 ? 20.592 1.183 -26.967 1.00 97.31 89 LEU A N 1
ATOM 647 C CA . LEU A 1 89 ? 21.127 0.684 -25.701 1.00 97.31 89 LEU A CA 1
ATOM 648 C C . LEU A 1 89 ? 20.762 1.600 -24.522 1.00 97.31 89 LEU A C 1
ATOM 650 O O . LEU A 1 89 ? 20.318 1.117 -23.478 1.00 97.31 89 LEU A O 1
ATOM 654 N N . ALA A 1 90 ? 20.897 2.918 -24.687 1.00 97.81 90 ALA A N 1
ATOM 655 C CA . ALA A 1 90 ? 20.513 3.883 -23.661 1.00 97.81 90 ALA A CA 1
ATOM 656 C C . ALA A 1 90 ? 19.014 3.796 -23.327 1.00 97.81 90 ALA A C 1
ATOM 658 O O . ALA A 1 90 ? 18.647 3.837 -22.150 1.00 97.81 90 ALA A O 1
ATOM 659 N N . ASP A 1 91 ? 18.153 3.621 -24.328 1.00 98.12 91 ASP A N 1
ATOM 660 C CA . ASP A 1 91 ? 16.704 3.500 -24.144 1.00 98.12 91 ASP A CA 1
ATOM 661 C C . ASP A 1 91 ? 16.318 2.195 -23.435 1.00 98.12 91 ASP A C 1
ATOM 663 O O . ASP A 1 91 ? 15.474 2.204 -22.531 1.00 98.12 91 ASP A O 1
ATOM 667 N N . VAL A 1 92 ? 16.994 1.085 -23.751 1.00 98.12 92 VAL A N 1
ATOM 668 C CA . VAL A 1 92 ? 16.846 -0.190 -23.030 1.00 98.12 92 VAL A CA 1
ATOM 669 C C . VAL A 1 92 ? 17.237 -0.028 -21.559 1.00 98.12 92 VAL A C 1
ATOM 671 O O . VAL A 1 92 ? 16.486 -0.442 -20.671 1.00 98.12 92 VAL A O 1
ATOM 674 N N . ILE A 1 93 ? 18.371 0.622 -21.273 1.00 98.25 93 ILE A N 1
ATOM 675 C CA . ILE A 1 93 ? 18.839 0.867 -19.900 1.00 98.25 93 ILE A CA 1
ATOM 676 C C . ILE A 1 93 ? 17.855 1.765 -19.140 1.00 98.25 93 ILE A C 1
ATOM 678 O O . ILE A 1 93 ? 17.479 1.443 -18.010 1.00 98.25 93 ILE A O 1
ATOM 682 N N . LYS A 1 94 ? 17.391 2.864 -19.748 1.00 98.38 94 LYS A N 1
ATOM 683 C CA . LYS A 1 94 ? 16.384 3.759 -19.150 1.00 98.38 94 LYS A CA 1
ATOM 684 C C . LYS A 1 94 ? 15.092 3.007 -18.840 1.00 98.38 94 LYS A C 1
ATOM 686 O O . LYS A 1 94 ? 14.568 3.119 -17.732 1.00 98.38 94 LYS A O 1
ATOM 691 N N . SER A 1 95 ? 14.616 2.192 -19.777 1.00 98.12 95 SER A N 1
ATOM 692 C CA . SER A 1 95 ? 13.401 1.389 -19.614 1.00 98.12 95 SER A CA 1
ATOM 693 C C . SER A 1 95 ? 13.550 0.336 -18.516 1.00 98.12 95 SER A C 1
ATOM 695 O O . SER A 1 95 ? 12.637 0.142 -17.712 1.00 98.12 95 SER A O 1
ATOM 697 N N . ARG A 1 96 ? 14.715 -0.319 -18.420 1.00 98.31 96 ARG A N 1
ATOM 698 C CA . ARG A 1 96 ? 15.038 -1.238 -17.319 1.00 98.31 96 ARG A CA 1
ATOM 699 C C . ARG A 1 96 ? 15.008 -0.519 -15.971 1.00 98.31 96 ARG A C 1
ATOM 701 O O . ARG A 1 96 ? 14.305 -0.978 -15.077 1.00 98.31 96 ARG A O 1
ATOM 708 N N . ARG A 1 97 ? 15.683 0.629 -15.849 1.00 98.38 97 ARG A N 1
ATOM 709 C CA . ARG A 1 97 ? 15.697 1.439 -14.617 1.00 98.38 97 ARG A CA 1
ATOM 710 C C . ARG A 1 97 ? 14.297 1.906 -14.219 1.00 98.38 97 ARG A C 1
ATOM 712 O O . ARG A 1 97 ? 13.942 1.832 -13.049 1.00 98.38 97 ARG A O 1
ATOM 719 N N . LYS A 1 98 ? 13.476 2.343 -15.181 1.00 98.50 98 LYS A N 1
ATOM 720 C CA . LYS A 1 98 ? 12.082 2.742 -14.927 1.00 98.50 98 LYS A CA 1
ATOM 721 C C . LYS A 1 98 ? 11.260 1.578 -14.371 1.00 98.50 98 LYS A C 1
ATOM 723 O O . LYS A 1 98 ? 10.539 1.761 -13.396 1.00 98.50 98 LYS A O 1
ATOM 728 N N . ARG A 1 99 ? 11.386 0.382 -14.958 1.00 98.50 99 ARG A N 1
ATOM 729 C CA . ARG A 1 99 ? 10.704 -0.825 -14.461 1.00 98.50 99 ARG A CA 1
ATOM 730 C C . ARG A 1 99 ? 11.181 -1.223 -13.069 1.00 98.50 99 ARG A C 1
ATOM 732 O O . ARG A 1 99 ? 10.358 -1.581 -12.239 1.00 98.50 99 ARG A O 1
ATOM 739 N N . GLU A 1 100 ? 12.479 -1.138 -12.802 1.00 98.56 100 GLU A N 1
ATOM 740 C CA . GLU A 1 100 ? 13.029 -1.439 -11.478 1.00 98.56 100 GLU A CA 1
ATOM 741 C C . GLU A 1 100 ? 12.501 -0.480 -10.404 1.00 98.56 100 GLU A C 1
ATOM 743 O O . GLU A 1 100 ? 12.077 -0.938 -9.349 1.00 98.56 100 GLU A O 1
ATOM 748 N N . ARG A 1 101 ? 12.446 0.829 -10.687 1.00 98.50 101 ARG A N 1
ATOM 749 C CA . ARG A 1 101 ? 11.854 1.815 -9.766 1.00 98.50 101 ARG A CA 1
ATOM 750 C C . ARG A 1 101 ? 10.400 1.485 -9.442 1.00 98.50 101 ARG A C 1
ATOM 752 O O . ARG A 1 101 ? 10.065 1.398 -8.271 1.00 98.50 101 ARG A O 1
ATOM 759 N N . LYS A 1 102 ? 9.586 1.198 -10.464 1.00 98.50 102 LYS A N 1
ATOM 760 C CA . LYS A 1 102 ? 8.186 0.788 -10.270 1.00 98.50 102 LYS A CA 1
ATOM 761 C C . LYS A 1 102 ? 8.048 -0.491 -9.442 1.00 98.50 102 LYS A C 1
ATOM 763 O O . LYS A 1 102 ? 7.123 -0.607 -8.655 1.00 98.50 102 LYS A O 1
ATOM 768 N N . ARG A 1 103 ? 8.955 -1.461 -9.613 1.00 98.44 103 ARG A N 1
ATOM 769 C CA . ARG A 1 103 ? 8.959 -2.687 -8.796 1.00 98.44 103 ARG A CA 1
ATOM 770 C C . ARG A 1 103 ? 9.272 -2.393 -7.331 1.00 98.44 103 ARG A C 1
ATOM 772 O O . ARG A 1 103 ? 8.628 -2.973 -6.470 1.00 98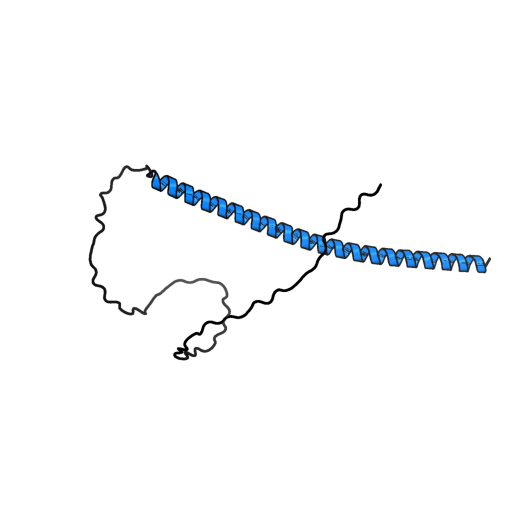.44 103 ARG A O 1
ATOM 779 N N . LYS A 1 104 ? 10.241 -1.512 -7.061 1.00 98.56 104 LYS A N 1
ATOM 780 C CA . LYS A 1 104 ? 10.578 -1.091 -5.692 1.00 98.56 104 LYS A CA 1
ATOM 781 C C . LYS A 1 104 ? 9.412 -0.351 -5.046 1.00 98.56 104 LYS A C 1
ATOM 783 O O . LYS A 1 104 ? 8.997 -0.738 -3.969 1.00 98.56 104 LYS A O 1
ATOM 788 N N . GLU A 1 105 ? 8.838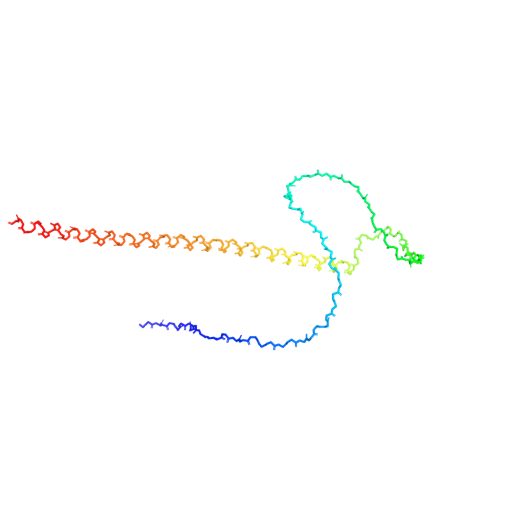 0.616 -5.753 1.00 98.50 105 GLU A N 1
ATOM 789 C CA . GLU A 1 105 ? 7.650 1.356 -5.314 1.00 98.50 105 GLU A CA 1
ATOM 790 C C . GLU A 1 105 ? 6.474 0.420 -5.007 1.00 98.50 105 GLU A C 1
ATOM 792 O O . GLU A 1 105 ? 5.897 0.490 -3.930 1.00 98.50 105 GLU A O 1
ATOM 797 N N . PHE A 1 106 ? 6.178 -0.530 -5.899 1.00 98.44 106 PHE A N 1
ATOM 798 C CA . PHE A 1 106 ? 5.144 -1.535 -5.655 1.00 98.44 106 PHE A CA 1
ATOM 799 C C . PHE A 1 106 ? 5.449 -2.413 -4.434 1.00 98.44 106 PHE A C 1
ATOM 801 O O . PHE A 1 106 ? 4.544 -2.752 -3.680 1.00 98.44 106 PHE A O 1
ATOM 808 N N . SER A 1 107 ? 6.715 -2.785 -4.228 1.00 98.44 107 SER A N 1
ATOM 809 C CA . SER A 1 107 ? 7.124 -3.547 -3.047 1.00 98.44 107 SER A CA 1
ATOM 810 C C . SER A 1 107 ? 6.898 -2.757 -1.761 1.00 98.44 107 SER A C 1
ATOM 812 O O . SER A 1 107 ? 6.371 -3.318 -0.809 1.00 98.44 107 SER A O 1
ATOM 814 N N . THR A 1 108 ? 7.260 -1.472 -1.745 1.00 98.44 108 THR A N 1
ATOM 815 C CA . THR A 1 108 ? 7.039 -0.582 -0.599 1.00 98.44 108 THR A CA 1
ATOM 816 C C . THR A 1 108 ? 5.551 -0.413 -0.312 1.00 98.44 108 THR A C 1
ATOM 818 O O . THR A 1 108 ? 5.133 -0.608 0.821 1.00 98.44 108 THR A O 1
ATOM 821 N N . LEU A 1 109 ? 4.732 -0.158 -1.337 1.00 98.56 109 LEU A N 1
ATOM 822 C CA . LEU A 1 109 ? 3.278 -0.056 -1.174 1.00 98.56 109 LEU A CA 1
ATOM 823 C C . LEU A 1 109 ? 2.663 -1.360 -0.656 1.00 98.56 109 LEU A C 1
ATOM 825 O O . LEU A 1 109 ? 1.763 -1.337 0.175 1.00 98.56 109 LEU A O 1
ATOM 829 N N . LYS A 1 110 ? 3.148 -2.515 -1.124 1.00 98.62 110 LYS A N 1
ATOM 830 C CA . LYS A 1 110 ? 2.679 -3.816 -0.635 1.00 98.62 110 LYS A CA 1
ATOM 831 C C . LYS A 1 110 ? 2.981 -4.001 0.854 1.00 98.62 110 LYS A C 1
ATOM 833 O O . LYS A 1 110 ? 2.157 -4.559 1.572 1.00 98.62 110 LYS A O 1
ATOM 838 N N . GLU A 1 111 ? 4.157 -3.570 1.296 1.00 98.56 111 GLU A N 1
ATOM 839 C CA . GLU A 1 111 ? 4.548 -3.617 2.703 1.00 98.56 111 GLU A CA 1
ATOM 840 C C . GLU A 1 111 ? 3.701 -2.665 3.554 1.00 98.56 111 GLU A C 1
ATOM 842 O O . GLU A 1 111 ? 3.163 -3.085 4.573 1.00 98.56 111 GLU A O 1
ATOM 847 N N . GLU A 1 112 ? 3.497 -1.431 3.095 1.00 98.56 112 GLU A N 1
ATOM 848 C CA . GLU A 1 112 ? 2.644 -0.442 3.762 1.00 98.56 112 GLU A CA 1
ATOM 849 C C . GLU A 1 112 ? 1.203 -0.946 3.917 1.00 98.56 112 GLU A C 1
ATOM 851 O O . GLU A 1 112 ? 0.641 -0.899 5.008 1.00 98.56 112 GLU A O 1
ATOM 856 N N . VAL A 1 113 ? 0.621 -1.529 2.863 1.00 98.56 113 VAL A N 1
ATOM 857 C CA . VAL A 1 113 ? -0.717 -2.137 2.932 1.00 98.56 113 VAL A CA 1
ATOM 858 C C . VAL A 1 113 ? -0.764 -3.265 3.961 1.00 98.56 113 VAL A C 1
ATOM 860 O O . VAL A 1 113 ? -1.740 -3.368 4.703 1.00 98.56 113 VAL A O 1
ATOM 863 N N . ALA A 1 114 ? 0.268 -4.110 4.035 1.00 98.44 114 ALA A N 1
ATOM 864 C CA . ALA A 1 114 ? 0.317 -5.186 5.021 1.00 98.44 114 ALA A CA 1
ATOM 865 C C . ALA A 1 114 ? 0.376 -4.638 6.458 1.00 98.44 114 ALA A C 1
ATOM 867 O O . ALA A 1 114 ? -0.358 -5.122 7.319 1.00 98.44 114 ALA A O 1
ATOM 868 N N . GLN A 1 115 ? 1.187 -3.603 6.696 1.00 98.56 115 GLN A N 1
ATOM 869 C CA . GLN A 1 115 ? 1.292 -2.938 7.998 1.00 98.56 115 GLN A CA 1
ATOM 870 C C . GLN A 1 115 ? -0.035 -2.287 8.404 1.00 98.56 115 GLN A C 1
ATOM 872 O O . GLN A 1 115 ? -0.547 -2.574 9.483 1.00 98.56 115 GLN A O 1
ATOM 877 N N . LEU A 1 116 ? -0.643 -1.498 7.513 1.00 98.50 116 LEU A N 1
ATOM 878 C CA . LEU A 1 116 ? -1.932 -0.849 7.766 1.00 98.50 116 LEU A CA 1
ATOM 879 C C . LEU A 1 116 ? -3.055 -1.865 7.989 1.00 98.50 116 LEU A C 1
ATOM 881 O O . LEU A 1 116 ? -3.928 -1.652 8.824 1.00 98.50 116 LEU A O 1
ATOM 885 N N . THR A 1 117 ? -3.032 -2.996 7.280 1.00 98.56 117 THR A N 1
ATOM 886 C CA . THR A 1 117 ? -4.004 -4.079 7.498 1.00 98.56 117 THR A CA 1
ATOM 887 C C . THR A 1 117 ? -3.851 -4.676 8.895 1.00 98.56 117 THR A C 1
ATOM 889 O O . THR A 1 117 ? -4.847 -4.899 9.581 1.00 98.56 117 THR A O 1
ATOM 892 N N . GLN A 1 118 ? -2.615 -4.919 9.336 1.00 98.56 118 GLN A N 1
ATOM 893 C CA . GLN A 1 118 ? -2.344 -5.440 10.673 1.00 98.56 118 GLN A CA 1
ATOM 894 C C . GLN A 1 118 ? -2.763 -4.447 11.764 1.00 98.56 118 GLN A C 1
ATOM 896 O O . GLN A 1 118 ? -3.379 -4.852 12.751 1.00 98.56 118 GLN A O 1
ATOM 901 N N . GLU A 1 119 ? -2.453 -3.163 11.584 1.00 98.62 119 GLU A N 1
ATOM 902 C CA . GLU A 1 119 ? -2.857 -2.095 12.499 1.00 98.62 119 GLU A CA 1
ATOM 903 C C . GLU A 1 119 ? -4.382 -2.000 12.588 1.00 98.62 119 GLU A C 1
ATOM 905 O O . GLU A 1 119 ? -4.936 -2.030 13.684 1.00 98.62 119 GLU A O 1
ATOM 910 N N . ASN A 1 120 ? -5.073 -1.993 11.445 1.00 98.62 120 ASN A N 1
ATOM 911 C CA . ASN A 1 120 ? -6.531 -1.938 11.400 1.00 98.62 120 ASN A CA 1
ATOM 912 C C . ASN A 1 120 ? -7.171 -3.125 12.136 1.00 98.62 120 ASN A C 1
ATOM 914 O O . ASN A 1 120 ? -8.069 -2.930 12.948 1.00 98.62 120 ASN A O 1
ATOM 918 N N . GLN A 1 121 ? -6.654 -4.341 11.938 1.00 98.62 121 GLN A N 1
ATOM 919 C CA . GLN A 1 121 ? -7.112 -5.520 12.681 1.00 98.62 121 GLN A CA 1
ATOM 920 C C . GLN A 1 121 ? -6.847 -5.417 14.188 1.00 98.62 121 GLN A C 1
ATOM 922 O O . GLN A 1 121 ? -7.598 -5.983 14.978 1.00 98.62 121 GLN A O 1
ATOM 927 N N . SER A 1 122 ? -5.769 -4.748 14.605 1.00 98.44 122 SER A N 1
ATOM 928 C CA . SER A 1 122 ? -5.518 -4.487 16.025 1.00 98.44 122 SER A CA 1
ATOM 929 C C . SER A 1 122 ? -6.553 -3.532 16.595 1.00 98.44 122 SER A C 1
ATOM 931 O O . SER A 1 122 ? -7.187 -3.858 17.591 1.00 98.44 122 SER A O 1
ATOM 933 N N . LEU A 1 123 ? -6.782 -2.413 15.909 1.00 98.44 123 LEU A N 1
ATOM 934 C CA . LEU A 1 123 ? -7.755 -1.408 16.320 1.00 98.44 123 LEU A CA 1
ATOM 935 C C . LEU A 1 123 ? -9.177 -1.974 16.380 1.00 98.44 123 LEU A C 1
ATOM 937 O O . LEU A 1 123 ? -9.909 -1.656 17.308 1.00 98.44 123 LEU A O 1
ATOM 941 N N . GLN A 1 124 ? -9.552 -2.856 15.450 1.00 98.50 124 GLN A N 1
ATOM 942 C CA . GLN A 1 124 ? -10.844 -3.550 15.488 1.00 98.50 124 GLN A CA 1
ATOM 943 C C . GLN A 1 124 ? -11.000 -4.416 16.744 1.00 98.50 124 GLN A C 1
ATOM 945 O O . GLN A 1 124 ? -12.046 -4.383 17.385 1.00 98.50 124 GLN A O 1
ATOM 950 N N . ARG A 1 125 ? -9.957 -5.157 17.143 1.00 98.25 125 ARG A N 1
ATOM 951 C CA . ARG A 1 125 ? -9.999 -5.949 18.385 1.00 98.25 125 ARG A CA 1
ATOM 952 C C . ARG A 1 125 ? -10.100 -5.059 19.620 1.00 98.25 125 ARG A C 1
ATOM 954 O O . ARG A 1 125 ? -10.843 -5.389 20.540 1.00 98.25 125 ARG A O 1
ATOM 961 N N . ASP A 1 126 ? -9.372 -3.948 19.635 1.00 98.25 126 ASP A N 1
ATOM 962 C CA . ASP A 1 126 ? -9.424 -2.989 20.740 1.00 98.25 126 ASP A CA 1
ATOM 963 C C . ASP A 1 126 ? -10.818 -2.343 20.835 1.00 98.25 126 ASP A C 1
ATOM 965 O O . ASP A 1 126 ? -11.366 -2.199 21.929 1.00 98.25 126 ASP A O 1
ATOM 969 N N . GLU A 1 127 ? -11.437 -2.019 19.695 1.00 98.44 127 GLU A N 1
ATOM 970 C CA . GLU A 1 127 ? -12.810 -1.515 19.624 1.00 98.44 127 GLU A CA 1
ATOM 971 C C . GLU A 1 127 ? -13.818 -2.536 20.171 1.00 98.44 127 GLU A C 1
ATOM 973 O O . GLU A 1 127 ? -14.645 -2.189 21.016 1.00 98.44 127 GLU A O 1
ATOM 978 N N . GLU A 1 128 ? -13.728 -3.802 19.756 1.00 98.25 128 GLU A N 1
ATOM 979 C CA . GLU A 1 128 ? -14.588 -4.878 20.262 1.00 98.25 128 GLU A CA 1
ATOM 980 C C . GLU A 1 128 ? -14.454 -5.050 21.783 1.00 98.25 128 GLU A C 1
ATOM 982 O O . GLU A 1 128 ? -15.458 -5.174 22.491 1.00 98.25 128 GLU A O 1
ATOM 987 N N . GLN A 1 129 ? -13.227 -5.012 22.311 1.00 98.19 129 GLN A N 1
ATOM 988 C CA . GLN A 1 129 ? -12.980 -5.092 23.753 1.00 98.19 129 GLN A CA 1
ATOM 989 C C . GLN A 1 129 ? -13.579 -3.899 24.502 1.00 98.19 129 GLN A C 1
ATOM 991 O O . GLN A 1 129 ? -14.233 -4.078 25.532 1.00 98.19 129 GLN A O 1
ATOM 996 N N . LEU A 1 130 ? -13.404 -2.683 23.982 1.00 98.25 130 LEU A N 1
ATOM 997 C CA . LEU A 1 130 ? -13.980 -1.479 24.578 1.00 98.25 130 LEU A CA 1
ATOM 998 C C . LEU A 1 130 ? -15.511 -1.520 24.577 1.00 98.25 130 LEU A C 1
ATOM 1000 O O . LEU A 1 130 ? -16.131 -1.148 25.574 1.00 98.25 130 LEU A O 1
ATOM 1004 N N . GLN A 1 131 ? -16.132 -2.016 23.505 1.00 98.12 131 GLN A N 1
ATOM 1005 C CA . GLN A 1 131 ? -17.584 -2.188 23.445 1.00 98.12 131 GLN A CA 1
ATOM 1006 C C . GLN A 1 131 ? -18.085 -3.198 24.488 1.00 98.12 131 GLN A C 1
ATOM 1008 O O . GLN A 1 131 ? -19.090 -2.937 25.153 1.00 98.12 131 GLN A O 1
ATOM 1013 N N . GLN A 1 132 ? -17.376 -4.314 24.686 1.00 97.88 132 GLN A N 1
ATOM 1014 C CA . GLN A 1 132 ? -17.713 -5.292 25.728 1.00 97.88 132 GLN A CA 1
ATOM 1015 C C . GLN A 1 132 ? -17.604 -4.689 27.134 1.00 97.88 132 GLN A C 1
ATOM 1017 O O . GLN A 1 132 ? -18.514 -4.852 27.950 1.00 97.88 132 GLN A O 1
ATOM 1022 N N . LEU A 1 133 ? -16.527 -3.947 27.410 1.00 98.00 133 LEU A N 1
ATOM 1023 C CA . LEU A 1 133 ? -16.339 -3.264 28.691 1.00 98.00 133 LEU A CA 1
ATOM 1024 C C . LEU A 1 133 ? -17.428 -2.218 28.944 1.00 98.00 133 LEU A C 1
ATOM 1026 O O . LEU A 1 133 ? -17.929 -2.116 30.063 1.00 98.00 133 LEU A O 1
ATOM 1030 N N . LEU A 1 134 ? -17.838 -1.475 27.913 1.00 97.94 134 LEU A N 1
ATOM 1031 C CA . LEU A 1 134 ? -18.917 -0.497 28.025 1.00 97.94 134 LEU A CA 1
ATOM 1032 C C . LEU A 1 134 ? -20.250 -1.166 28.383 1.00 97.94 134 LEU A C 1
ATOM 1034 O O . LEU A 1 134 ? -20.951 -0.690 29.276 1.00 97.94 134 LEU A O 1
ATOM 1038 N N . GLN A 1 135 ? -20.588 -2.282 27.732 1.00 97.00 135 GLN A N 1
ATOM 1039 C CA . GLN A 1 135 ? -21.798 -3.044 28.055 1.00 97.00 135 GLN A CA 1
ATOM 1040 C C . GLN A 1 135 ? -21.758 -3.584 29.488 1.00 97.00 135 GLN A C 1
ATOM 1042 O O . GLN A 1 135 ? -22.741 -3.466 30.220 1.00 97.00 135 GLN A O 1
ATOM 1047 N N . GLN A 1 136 ? -20.617 -4.127 29.919 1.00 97.00 136 GLN A N 1
ATOM 1048 C CA . GLN A 1 136 ? -20.448 -4.610 31.288 1.00 97.00 136 GLN A CA 1
ATOM 1049 C C . GLN A 1 136 ? -20.598 -3.473 32.309 1.00 97.00 136 GLN A C 1
ATOM 1051 O O . GLN A 1 136 ? -21.293 -3.634 33.312 1.00 97.00 136 GLN A O 1
ATOM 1056 N N . ALA A 1 137 ? -19.999 -2.309 32.046 1.00 97.06 137 ALA A N 1
ATOM 1057 C CA . ALA A 1 137 ? -20.122 -1.141 32.911 1.00 97.06 137 ALA A CA 1
ATOM 1058 C C . ALA A 1 137 ? -21.580 -0.664 33.029 1.00 97.06 137 ALA A C 1
ATOM 1060 O O . ALA A 1 137 ? -22.029 -0.338 34.126 1.00 97.06 137 ALA A O 1
ATOM 1061 N N . GLN A 1 138 ? -22.343 -0.679 31.930 1.00 96.38 138 GLN A N 1
ATOM 1062 C CA . GLN A 1 138 ? -23.768 -0.332 31.940 1.00 96.38 138 GLN A CA 1
ATOM 1063 C C . GLN A 1 138 ? -24.600 -1.312 32.774 1.00 96.38 138 GLN A C 1
ATOM 1065 O O . GLN A 1 138 ? -25.438 -0.879 33.561 1.00 96.38 138 GLN A O 1
ATOM 1070 N N . GLN A 1 139 ? -24.349 -2.619 32.652 1.00 95.25 139 GLN A N 1
ATOM 1071 C CA . GLN A 1 139 ? -25.041 -3.632 33.457 1.00 95.25 139 GLN A CA 1
ATOM 1072 C C . GLN A 1 139 ? -24.744 -3.474 34.952 1.00 95.25 139 GLN A C 1
ATOM 1074 O O . GLN A 1 139 ? -25.650 -3.572 35.776 1.00 95.25 139 GLN A O 1
ATOM 1079 N N . LEU A 1 140 ? -23.486 -3.201 35.310 1.00 95.38 140 LEU A N 1
ATOM 1080 C CA . LEU A 1 140 ? -23.095 -2.966 36.701 1.00 95.38 140 LEU A CA 1
ATOM 1081 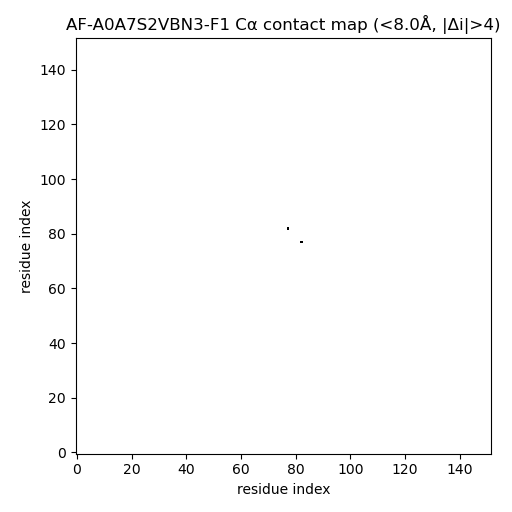C C . LEU A 1 140 ? -23.732 -1.692 37.271 1.00 95.38 140 LEU A C 1
ATOM 1083 O O . LEU A 1 140 ? -24.162 -1.695 38.423 1.00 95.38 140 LEU A O 1
ATOM 1087 N N . ALA A 1 141 ? -23.828 -0.626 36.472 1.00 94.50 141 ALA A N 1
ATOM 1088 C CA . ALA A 1 141 ? -24.500 0.605 36.878 1.00 94.50 141 ALA A CA 1
ATOM 1089 C C . ALA A 1 141 ? -25.995 0.371 37.155 1.00 94.50 141 ALA A C 1
ATOM 1091 O O . ALA A 1 141 ? -26.491 0.795 38.196 1.00 94.50 141 ALA A O 1
ATOM 1092 N N . GLN A 1 142 ? -26.686 -0.373 36.282 1.00 92.94 142 GLN A N 1
ATOM 1093 C CA . GLN A 1 142 ? -28.096 -0.738 36.478 1.00 92.94 142 GLN A CA 1
ATOM 1094 C C . GLN A 1 142 ? -28.299 -1.568 37.753 1.00 92.94 142 GLN A C 1
ATOM 1096 O O . GLN A 1 142 ? -29.182 -1.269 38.550 1.00 92.94 142 GLN A O 1
ATOM 1101 N N . GLN A 1 143 ? -27.434 -2.556 38.006 1.00 91.50 143 GLN A N 1
ATOM 1102 C CA . GLN A 1 143 ? -27.503 -3.368 39.226 1.00 91.50 143 GLN A CA 1
ATOM 1103 C C . GLN A 1 143 ? -27.287 -2.540 40.501 1.00 91.50 143 GLN A C 1
ATOM 1105 O O . GLN A 1 143 ? -27.934 -2.794 41.517 1.00 91.50 143 GLN A O 1
ATOM 1110 N N . GLN A 1 144 ? -26.391 -1.546 40.474 1.00 89.62 144 GLN A N 1
ATOM 1111 C CA . GLN A 1 144 ? -26.196 -0.642 41.612 1.00 89.62 144 GLN A CA 1
ATOM 1112 C C . GLN A 1 144 ? -27.415 0.249 41.859 1.00 89.62 144 GLN A C 1
ATOM 1114 O O . GLN A 1 144 ? -27.779 0.470 43.015 1.00 89.62 144 GLN A O 1
ATOM 1119 N N . GLU A 1 145 ? -28.052 0.743 40.799 1.00 89.56 145 GLU A N 1
ATOM 1120 C CA . GLU A 1 145 ? -29.268 1.550 40.900 1.00 89.56 145 GLU A CA 1
ATOM 1121 C C . GLU A 1 145 ? -30.428 0.726 41.486 1.00 89.56 145 GLU A C 1
ATOM 1123 O O . GLU A 1 145 ? -31.019 1.124 42.491 1.00 89.56 145 GLU A O 1
ATOM 1128 N N . GLU A 1 146 ? -30.670 -0.482 40.968 1.00 84.94 146 GLU A N 1
ATOM 1129 C CA . GLU A 1 146 ? -31.692 -1.406 41.483 1.00 84.94 146 GLU A CA 1
ATOM 1130 C C . GLU A 1 146 ? -31.454 -1.812 42.949 1.00 84.94 146 GLU A C 1
ATOM 1132 O O . GLU A 1 146 ? -32.396 -1.892 43.744 1.00 84.94 146 GLU A O 1
ATOM 1137 N N . ALA A 1 147 ? -30.199 -2.048 43.342 1.00 83.06 147 ALA A N 1
ATOM 1138 C CA . ALA A 1 147 ? -29.845 -2.358 44.727 1.00 83.06 147 ALA A CA 1
ATOM 1139 C C . ALA A 1 147 ? -30.051 -1.161 45.672 1.00 83.06 147 ALA A C 1
ATOM 1141 O O . ALA A 1 147 ? -30.416 -1.344 46.835 1.00 83.06 147 ALA A O 1
ATOM 1142 N N . SER A 1 148 ? -29.840 0.061 45.178 1.00 82.12 148 SER A N 1
ATOM 1143 C CA . SER A 1 148 ? -30.015 1.295 45.952 1.00 82.12 148 SER A CA 1
ATOM 1144 C C . SER A 1 148 ? -31.495 1.655 46.128 1.00 82.12 148 SER A C 1
ATOM 1146 O O . SER A 1 148 ? -31.891 2.110 47.201 1.00 82.12 148 SER A O 1
ATOM 1148 N N . SER A 1 149 ? -32.333 1.396 45.116 1.00 75.00 149 SER A N 1
ATOM 1149 C CA . SER A 1 149 ? -33.783 1.625 45.180 1.00 75.00 149 SER A CA 1
ATOM 1150 C C . SER A 1 149 ? -34.542 0.617 46.046 1.00 75.00 149 SER A C 1
ATOM 1152 O O . SER A 1 149 ? -35.567 0.981 46.607 1.00 75.00 149 SER A O 1
ATOM 1154 N N . ASN A 1 150 ? -34.063 -0.623 46.194 1.00 70.56 150 ASN A N 1
ATOM 1155 C CA . ASN A 1 150 ? -34.726 -1.632 47.038 1.00 70.56 150 ASN A CA 1
ATOM 1156 C C . ASN A 1 150 ? -34.407 -1.511 48.544 1.00 70.56 150 ASN A C 1
ATOM 1158 O O . ASN A 1 150 ? -35.047 -2.176 49.355 1.00 70.56 150 ASN A O 1
ATOM 1162 N N . ASN A 1 151 ? -33.417 -0.694 48.919 1.00 62.56 151 ASN A N 1
ATOM 1163 C CA . ASN A 1 151 ? -32.994 -0.468 50.310 1.00 62.56 151 ASN A CA 1
ATOM 1164 C C . ASN A 1 151 ? -33.413 0.907 50.872 1.00 62.56 151 ASN A C 1
ATOM 1166 O O . ASN A 1 151 ? -33.032 1.233 51.998 1.00 62.56 151 ASN A O 1
ATOM 1170 N N . SER A 1 152 ? -34.157 1.708 50.099 1.00 54.38 152 SER A N 1
ATOM 1171 C CA . SER A 1 152 ? -34.743 2.994 50.521 1.00 54.38 152 SER A CA 1
ATOM 1172 C C . SER A 1 152 ? -36.235 2.843 50.797 1.00 54.38 152 SER A C 1
ATOM 1174 O O . SER A 1 152 ? -36.719 3.505 51.740 1.00 54.38 152 SER A O 1
#